Protein AF-A0A524NH65-F1 (afdb_monomer)

pLDDT: mean 84.26, std 14.19, range [34.81, 98.5]

Foldseek 3Di:
DDPPQLDAAPVPCDPVNVVVLLVVLVVLLVVVVVVVVDDDDPVVVVVVVVVVVVVVVVCVVVPDRDNDHQADPDQDQAQNLRGGQQDLDRHSNHSNHDPWDWHDDPPDIDTDD

Sequence (113 aa):
MPISDFGSHDPEFSADQVAQCARIVNALREIGTKVVRLSGSVEELAAAADRVEALSASLDAVTQSRAMETFRFQFDLNDPNTIMPFNPATGAFNPVAPNLDMKVEGERLVTEL

Solvent-accessible surface area (backbone atoms only — not comparable to full-atom values): 6780 Å² total; per-residue (Å²): 130,83,95,75,75,70,79,28,73,45,90,79,68,44,73,68,56,52,52,51,51,40,51,52,25,52,53,47,36,54,49,56,63,49,59,82,66,71,80,77,55,72,68,56,51,49,60,50,48,56,50,54,53,52,51,56,62,63,44,55,86,75,64,66,81,63,51,64,48,60,58,44,93,68,78,41,74,92,48,60,45,57,32,36,28,56,35,61,76,49,2,68,62,18,52,77,14,56,91,58,54,51,46,64,58,90,96,39,83,46,68,61,131

Secondary structure (DSSP, 8-state):
-----S----TT--HHHHHHHHHHHHHHHHHHHHHTT--S-HHHHHHHHHHHHHHHHHHGGG--S-SS-S--SS--TT-GGGSSTT-TTT-TT-TTS---EEEEETTEEEEE-

Mean predicted aligned error: 7.03 Å

Structure (mmCIF, N/CA/C/O backbone):
data_AF-A0A524NH65-F1
#
_entry.id   AF-A0A524NH65-F1
#
loop_
_atom_site.group_PDB
_atom_site.id
_atom_site.type_symbol
_atom_site.label_atom_id
_atom_site.label_alt_id
_atom_site.label_comp_id
_atom_site.label_asym_id
_atom_site.label_entity_id
_atom_site.label_seq_id
_atom_site.pdbx_PDB_ins_code
_atom_site.Cartn_x
_atom_site.Cartn_y
_atom_site.Cartn_z
_atom_site.occupancy
_atom_site.B_iso_or_equiv
_atom_site.auth_seq_id
_atom_site.auth_comp_id
_atom_site.auth_asym_id
_atom_site.auth_atom_id
_atom_site.pdbx_PDB_model_num
ATOM 1 N N . MET A 1 1 ? -4.267 24.152 -12.429 1.00 40.72 1 MET A N 1
ATOM 2 C CA . MET A 1 1 ? -3.237 23.403 -11.679 1.00 40.72 1 MET A CA 1
ATOM 3 C C . MET A 1 1 ? -1.979 23.408 -12.520 1.00 40.72 1 MET A C 1
ATOM 5 O O . MET A 1 1 ? -2.089 23.012 -13.676 1.00 40.72 1 MET A O 1
ATOM 9 N N . PRO A 1 2 ? -0.839 23.919 -12.033 1.00 34.81 2 PRO A N 1
ATOM 10 C CA . PRO A 1 2 ? 0.396 23.774 -12.780 1.00 34.81 2 PRO A CA 1
ATOM 11 C C . PRO A 1 2 ? 0.803 22.296 -12.770 1.00 34.81 2 PRO A C 1
ATOM 13 O O . PRO A 1 2 ? 0.666 21.601 -11.766 1.00 34.81 2 PRO A O 1
ATOM 16 N N . ILE A 1 3 ? 1.237 21.824 -13.933 1.00 42.81 3 ILE A N 1
ATOM 17 C CA . ILE A 1 3 ? 1.834 20.510 -14.165 1.00 42.81 3 ILE A CA 1
ATOM 18 C C . ILE A 1 3 ? 3.264 20.605 -13.618 1.00 42.81 3 ILE A C 1
ATOM 20 O O . ILE A 1 3 ? 4.191 20.909 -14.361 1.00 42.81 3 ILE A O 1
ATOM 24 N N . SER A 1 4 ? 3.447 20.464 -12.310 1.00 42.50 4 SER A N 1
ATOM 25 C CA . SER A 1 4 ? 4.774 20.420 -11.685 1.00 42.50 4 SER A CA 1
ATOM 26 C C . SER A 1 4 ? 4.864 19.181 -10.800 1.00 42.50 4 SER A C 1
ATOM 28 O O . SER A 1 4 ? 3.925 18.903 -10.062 1.00 42.50 4 SER A O 1
ATOM 30 N N . ASP A 1 5 ? 5.984 18.466 -10.905 1.00 42.97 5 ASP A N 1
ATOM 31 C CA . ASP A 1 5 ? 6.386 17.269 -10.138 1.00 42.97 5 ASP A CA 1
ATOM 32 C C . ASP A 1 5 ? 6.049 15.886 -10.720 1.00 42.97 5 ASP A C 1
ATOM 34 O O . ASP A 1 5 ? 5.893 14.910 -9.990 1.00 42.97 5 ASP A O 1
ATOM 38 N N . PHE A 1 6 ? 6.035 15.740 -12.050 1.00 45.75 6 PHE A N 1
ATOM 39 C CA . PHE A 1 6 ? 6.163 14.403 -12.663 1.00 45.75 6 PHE A CA 1
ATOM 40 C C . PHE A 1 6 ? 7.599 13.857 -12.637 1.00 45.75 6 PHE A C 1
ATOM 42 O O . PHE A 1 6 ? 7.791 12.651 -12.775 1.00 45.75 6 PHE A O 1
ATOM 49 N N . GLY A 1 7 ? 8.594 14.728 -12.453 1.00 54.09 7 GLY A N 1
ATOM 50 C CA . GLY A 1 7 ? 9.987 14.340 -12.282 1.00 54.09 7 GLY A CA 1
ATOM 51 C C . GLY A 1 7 ? 10.329 14.311 -10.806 1.00 54.09 7 GLY A C 1
ATOM 52 O O . GLY A 1 7 ? 10.601 15.354 -10.221 1.00 54.09 7 GLY A O 1
ATOM 53 N N . SER A 1 8 ? 10.320 13.129 -10.207 1.00 51.75 8 SER A N 1
ATOM 54 C CA . SER A 1 8 ? 11.008 12.931 -8.945 1.00 51.75 8 SER A CA 1
ATOM 55 C C . SER A 1 8 ? 11.908 11.710 -9.084 1.00 51.75 8 SER A C 1
ATOM 57 O O . SER A 1 8 ? 11.474 10.586 -9.326 1.00 51.75 8 SER A O 1
ATOM 59 N N . HIS A 1 9 ? 13.198 12.002 -9.051 1.00 58.06 9 HIS A N 1
ATOM 60 C CA . HIS A 1 9 ? 14.283 11.045 -9.020 1.00 58.06 9 HIS A CA 1
ATOM 61 C C . HIS A 1 9 ? 15.103 11.524 -7.834 1.00 58.06 9 HIS A C 1
ATOM 63 O O . HIS A 1 9 ? 15.864 12.480 -7.968 1.00 58.06 9 HIS A O 1
ATOM 69 N N . ASP A 1 10 ? 14.863 10.961 -6.654 1.00 64.12 10 ASP A N 1
ATOM 70 C CA . ASP A 1 10 ? 15.911 10.991 -5.645 1.00 64.12 10 ASP A CA 1
ATOM 71 C C . ASP A 1 10 ? 16.959 9.972 -6.123 1.00 64.12 10 ASP A C 1
ATOM 73 O O . ASP A 1 10 ? 16.687 8.768 -6.085 1.00 64.12 10 ASP A O 1
ATOM 77 N N . PRO A 1 11 ? 18.112 10.415 -6.663 1.00 61.59 11 PRO A N 1
ATOM 78 C CA . PRO A 1 11 ? 19.121 9.503 -7.193 1.00 61.59 11 PRO A CA 1
ATOM 79 C C . PRO A 1 11 ? 19.737 8.622 -6.094 1.00 61.59 11 PRO A C 1
ATOM 81 O O . PRO A 1 11 ? 20.419 7.650 -6.416 1.00 61.59 11 PRO A O 1
ATOM 84 N N . GLU A 1 12 ? 19.501 8.944 -4.817 1.00 69.06 12 GLU A N 1
ATOM 85 C CA . GLU A 1 12 ? 19.960 8.176 -3.661 1.00 69.06 12 GLU A CA 1
ATOM 86 C C . GLU A 1 12 ? 18.916 7.159 -3.165 1.00 69.06 12 GLU A C 1
ATOM 88 O O . GLU A 1 12 ? 19.205 6.395 -2.241 1.00 69.06 12 GLU A O 1
ATOM 93 N N . PHE A 1 13 ? 17.727 7.082 -3.784 1.00 81.31 13 PHE A N 1
ATOM 94 C CA . PHE A 1 13 ? 16.705 6.109 -3.395 1.00 81.31 13 PHE A CA 1
ATOM 95 C C . PHE A 1 13 ? 17.117 4.683 -3.786 1.00 81.31 13 PHE A C 1
ATOM 97 O O . PHE A 1 13 ? 17.026 4.249 -4.936 1.00 81.31 13 PHE A O 1
ATOM 104 N N . SER A 1 14 ? 17.598 3.945 -2.793 1.00 85.62 14 SER A N 1
ATOM 105 C CA . SER A 1 14 ? 18.185 2.618 -2.944 1.00 85.62 14 SER A CA 1
ATOM 106 C C . SER A 1 14 ? 17.156 1.525 -3.250 1.00 85.62 14 SER A C 1
ATOM 108 O O . SER A 1 14 ? 15.971 1.623 -2.921 1.00 85.62 14 SER A O 1
ATOM 110 N N . ALA A 1 15 ? 17.641 0.410 -3.804 1.00 83.88 15 ALA A N 1
ATOM 111 C CA . ALA A 1 15 ? 16.837 -0.796 -4.005 1.00 83.88 15 ALA A CA 1
ATOM 112 C C . ALA A 1 15 ? 16.218 -1.320 -2.692 1.00 83.88 15 ALA A C 1
ATOM 114 O O . ALA A 1 15 ? 15.079 -1.788 -2.692 1.00 83.88 15 ALA A O 1
ATOM 115 N N . ASP A 1 16 ? 16.922 -1.181 -1.565 1.00 89.06 16 ASP A N 1
ATOM 116 C CA . ASP A 1 16 ? 16.420 -1.585 -0.248 1.00 89.06 16 ASP A CA 1
ATOM 117 C C . ASP A 1 16 ? 15.238 -0.717 0.206 1.00 89.06 16 ASP A C 1
ATOM 119 O O . ASP A 1 16 ? 14.257 -1.237 0.746 1.00 89.06 16 ASP A O 1
ATOM 123 N N . GLN A 1 17 ? 15.282 0.595 -0.052 1.00 89.38 17 GLN A N 1
ATOM 124 C CA . GLN A 1 17 ? 14.158 1.495 0.225 1.00 89.38 17 GLN A CA 1
ATOM 125 C C . GLN A 1 17 ? 12.950 1.168 -0.662 1.00 89.38 17 GLN A C 1
ATOM 127 O O . GLN A 1 17 ? 11.830 1.076 -0.154 1.00 89.38 17 GLN A O 1
ATOM 132 N N . VAL A 1 18 ? 13.170 0.890 -1.954 1.00 87.75 18 VAL A N 1
ATOM 133 C CA . VAL A 1 18 ? 12.119 0.414 -2.873 1.00 87.75 18 VAL A CA 1
ATOM 134 C C . VAL A 1 18 ? 11.476 -0.874 -2.346 1.00 87.75 18 VAL A C 1
ATOM 136 O O . VAL A 1 18 ? 10.248 -0.988 -2.326 1.00 87.75 18 VAL A O 1
ATOM 139 N N . ALA A 1 19 ? 12.275 -1.823 -1.851 1.00 89.69 19 ALA A N 1
ATOM 140 C CA . ALA A 1 19 ? 11.769 -3.063 -1.267 1.00 89.69 19 ALA A CA 1
ATOM 141 C C . ALA A 1 19 ? 10.908 -2.817 -0.011 1.00 89.69 19 ALA A C 1
ATOM 143 O O . ALA A 1 19 ? 9.872 -3.466 0.157 1.00 89.69 19 ALA A O 1
ATOM 144 N N . GLN A 1 20 ? 11.271 -1.854 0.849 1.00 92.50 20 GLN A N 1
ATOM 145 C CA . GLN A 1 20 ? 10.427 -1.485 1.995 1.00 92.50 20 GLN A CA 1
ATOM 146 C C . GLN A 1 20 ? 9.115 -0.816 1.564 1.00 92.50 20 GLN A C 1
ATOM 148 O O . GLN A 1 20 ? 8.064 -1.137 2.123 1.00 92.50 20 GLN A O 1
ATOM 153 N N . CYS A 1 21 ? 9.131 0.044 0.539 1.0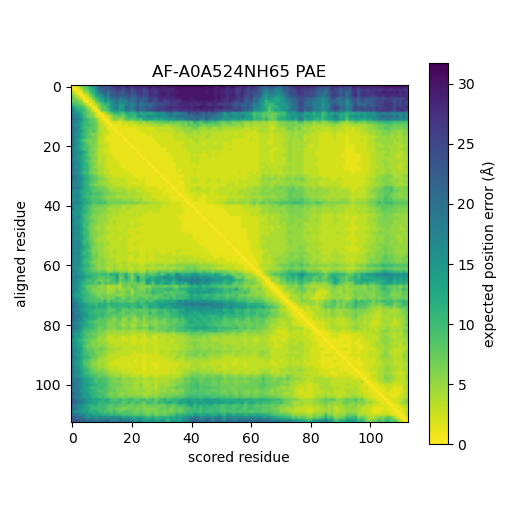0 91.31 21 CYS A N 1
ATOM 154 C CA . CYS A 1 21 ? 7.904 0.602 -0.036 1.00 91.31 21 CYS A CA 1
ATOM 155 C C . CYS A 1 21 ? 6.984 -0.502 -0.572 1.00 91.31 21 CYS A C 1
ATOM 157 O O . CYS A 1 21 ? 5.795 -0.516 -0.253 1.00 91.31 21 CYS A O 1
ATOM 159 N N . ALA A 1 22 ? 7.530 -1.466 -1.320 1.00 90.25 22 ALA A N 1
ATOM 160 C CA . ALA A 1 22 ? 6.766 -2.607 -1.823 1.00 90.25 22 ALA A CA 1
ATOM 161 C C . ALA A 1 22 ? 6.160 -3.436 -0.677 1.00 90.25 22 ALA A C 1
ATOM 163 O O . ALA A 1 22 ? 4.990 -3.818 -0.728 1.00 90.25 22 ALA A O 1
ATOM 164 N N . ARG A 1 23 ? 6.922 -3.656 0.403 1.00 93.75 23 ARG A N 1
ATOM 165 C CA . ARG A 1 23 ? 6.447 -4.360 1.602 1.00 93.75 23 ARG A CA 1
ATOM 166 C C . ARG A 1 23 ? 5.284 -3.633 2.285 1.00 93.75 23 ARG A C 1
ATOM 168 O O . ARG A 1 23 ? 4.310 -4.288 2.651 1.00 93.75 23 ARG A O 1
ATOM 175 N N . ILE A 1 24 ? 5.361 -2.308 2.434 1.00 93.81 24 ILE A N 1
ATOM 176 C CA . ILE A 1 24 ? 4.264 -1.494 2.988 1.00 93.81 24 ILE A CA 1
ATOM 177 C C . ILE A 1 24 ? 3.016 -1.615 2.107 1.00 93.81 24 ILE A C 1
ATOM 179 O O . ILE A 1 24 ? 1.929 -1.886 2.613 1.00 93.81 24 ILE A O 1
ATOM 183 N N . VAL A 1 25 ? 3.166 -1.473 0.788 1.00 93.38 25 VAL A N 1
ATOM 184 C CA . VAL A 1 25 ? 2.040 -1.549 -0.154 1.00 93.38 25 VAL A CA 1
ATOM 185 C C . VAL A 1 25 ? 1.378 -2.932 -0.127 1.00 93.38 25 VAL A C 1
ATOM 187 O O . VAL A 1 25 ? 0.151 -3.018 -0.102 1.00 93.38 25 VAL A O 1
ATOM 190 N N . ASN A 1 26 ? 2.159 -4.011 -0.049 1.00 93.75 26 ASN A N 1
ATOM 191 C CA . ASN A 1 26 ? 1.623 -5.367 0.091 1.00 93.75 26 ASN A CA 1
ATOM 192 C C . ASN A 1 26 ? 0.838 -5.554 1.398 1.00 93.75 26 ASN A C 1
ATOM 194 O O . ASN A 1 26 ? -0.266 -6.094 1.368 1.00 93.75 26 ASN A O 1
ATOM 198 N N . ALA A 1 27 ? 1.338 -5.037 2.524 1.00 94.44 27 ALA A N 1
ATOM 199 C CA . ALA A 1 27 ? 0.603 -5.075 3.789 1.00 94.44 27 ALA A CA 1
ATOM 200 C C . ALA A 1 27 ? -0.726 -4.296 3.715 1.00 94.44 27 ALA A C 1
ATOM 202 O O . ALA A 1 27 ? -1.744 -4.745 4.242 1.00 94.44 27 ALA A O 1
ATOM 203 N N . LEU A 1 28 ? -0.757 -3.158 3.012 1.00 94.75 28 LEU A N 1
ATOM 204 C CA . LEU A 1 28 ? -1.989 -2.392 2.790 1.00 94.75 28 LEU A CA 1
ATOM 205 C C . LEU A 1 28 ? -3.009 -3.158 1.930 1.00 94.75 28 LEU A C 1
ATOM 207 O O . LEU A 1 28 ? -4.203 -3.112 2.230 1.00 94.75 28 LEU A O 1
ATOM 211 N N . ARG A 1 29 ? -2.566 -3.917 0.917 1.00 94.25 29 ARG A N 1
ATOM 212 C CA . ARG A 1 29 ? -3.445 -4.813 0.135 1.00 94.25 29 ARG A CA 1
ATOM 213 C C . ARG A 1 29 ? -4.066 -5.908 1.008 1.00 94.25 29 ARG A C 1
ATOM 215 O O . ARG A 1 29 ? -5.264 -6.189 0.901 1.00 94.25 29 ARG A O 1
ATOM 222 N N . GLU A 1 30 ? -3.277 -6.507 1.900 1.00 94.19 30 GLU A N 1
ATOM 223 C CA . GLU A 1 30 ? -3.773 -7.507 2.854 1.00 94.19 30 GLU A CA 1
ATOM 224 C C . GLU A 1 30 ? -4.803 -6.912 3.822 1.00 94.19 30 GLU A C 1
ATOM 226 O O . GLU A 1 30 ? -5.835 -7.536 4.087 1.00 94.19 30 GLU A O 1
ATOM 231 N N . ILE A 1 31 ? -4.565 -5.689 4.311 1.00 94.38 31 ILE A N 1
ATOM 232 C CA . ILE A 1 31 ? -5.540 -4.942 5.117 1.00 94.38 31 ILE A CA 1
ATOM 233 C C . ILE A 1 31 ? -6.825 -4.726 4.312 1.00 94.38 31 ILE A C 1
ATOM 235 O O . ILE A 1 31 ? -7.898 -5.080 4.797 1.00 94.38 31 ILE A O 1
ATOM 239 N N . GLY A 1 32 ? -6.735 -4.240 3.069 1.00 93.06 32 GLY A N 1
ATOM 240 C CA . GLY A 1 32 ? -7.897 -4.052 2.191 1.00 93.06 32 GLY A CA 1
ATOM 241 C C . GLY A 1 32 ? -8.715 -5.336 2.001 1.00 93.06 32 GLY A C 1
ATOM 242 O O . GLY A 1 32 ? -9.942 -5.318 2.102 1.00 93.06 32 GLY A O 1
ATOM 243 N N . THR A 1 33 ? -8.039 -6.477 1.843 1.00 92.69 33 THR A N 1
ATOM 244 C CA . THR A 1 33 ? -8.682 -7.800 1.734 1.00 92.69 33 THR A CA 1
ATOM 245 C C . THR A 1 33 ? -9.409 -8.211 3.019 1.00 92.69 33 THR A C 1
ATOM 247 O O . THR A 1 33 ? -10.447 -8.872 2.966 1.00 92.69 33 THR A O 1
ATOM 250 N N . LYS A 1 34 ? -8.897 -7.828 4.193 1.00 94.25 34 LYS A N 1
ATOM 251 C CA . LYS A 1 34 ? -9.561 -8.087 5.482 1.00 94.25 34 LYS A CA 1
ATOM 252 C C . LYS A 1 34 ? -10.748 -7.149 5.709 1.00 94.25 34 LYS A C 1
ATOM 254 O O . LYS A 1 34 ? -11.766 -7.595 6.234 1.00 94.25 34 LYS A O 1
ATOM 259 N N . VAL A 1 35 ? -10.643 -5.886 5.285 1.00 94.12 35 VAL A N 1
ATOM 260 C CA . VAL A 1 35 ? -11.674 -4.851 5.490 1.00 94.12 35 VAL A CA 1
ATOM 261 C C . VAL A 1 35 ? -13.020 -5.247 4.876 1.00 94.12 35 VAL A C 1
ATOM 263 O O . VAL A 1 35 ? -14.065 -5.026 5.483 1.00 94.12 35 VAL A 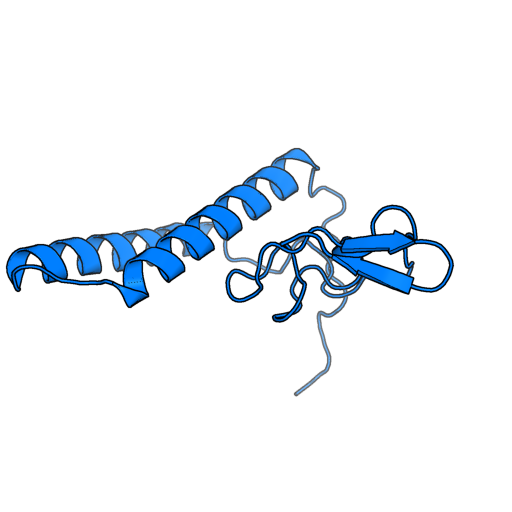O 1
ATOM 266 N N . VAL A 1 36 ? -13.022 -5.922 3.722 1.00 94.19 36 VAL A N 1
ATOM 267 C CA . VAL A 1 36 ? -14.271 -6.374 3.075 1.00 94.19 36 VAL A CA 1
ATOM 268 C C . VAL A 1 36 ? -14.976 -7.525 3.810 1.00 94.19 36 VAL A C 1
ATOM 270 O O . VAL A 1 36 ? -16.054 -7.946 3.396 1.00 94.19 36 VAL A O 1
ATOM 273 N N . ARG A 1 37 ? -14.381 -8.055 4.887 1.00 95.88 37 ARG A N 1
ATOM 274 C CA . ARG A 1 37 ? -14.923 -9.149 5.712 1.00 95.88 37 ARG A CA 1
ATOM 275 C C . ARG A 1 37 ? -15.023 -8.785 7.196 1.00 95.88 37 ARG A C 1
ATOM 277 O O . ARG A 1 37 ? -15.059 -9.687 8.029 1.00 95.88 37 ARG A O 1
ATOM 284 N N . LEU A 1 38 ? -15.014 -7.495 7.543 1.00 96.56 38 LEU A N 1
ATOM 285 C CA . LEU A 1 38 ? -15.084 -7.071 8.942 1.00 96.56 38 LEU A CA 1
ATOM 286 C C . LEU A 1 38 ? -16.380 -7.538 9.607 1.00 96.56 38 LEU A C 1
ATOM 288 O O . LEU A 1 38 ? -17.476 -7.425 9.064 1.00 96.56 38 LEU A O 1
ATOM 292 N N . SER A 1 39 ? -16.216 -8.042 10.820 1.00 96.19 39 SER A N 1
ATOM 293 C CA . SER A 1 39 ? -17.268 -8.499 11.718 1.00 96.19 39 SER A CA 1
ATOM 294 C C . SER A 1 39 ? -16.700 -8.500 13.134 1.00 96.19 39 SER A C 1
ATOM 296 O O . SER A 1 39 ? -15.486 -8.624 13.288 1.00 96.19 39 SER A O 1
ATOM 298 N N . GLY A 1 40 ? -17.548 -8.415 14.152 1.00 96.12 40 GLY A N 1
ATOM 299 C CA . GLY A 1 40 ? -17.119 -8.421 15.551 1.00 96.12 40 GLY A CA 1
ATOM 300 C C . GLY A 1 40 ? -18.026 -7.553 16.412 1.00 96.12 40 GLY A C 1
ATOM 301 O O . GLY A 1 40 ? -19.026 -7.016 15.922 1.00 96.12 40 GLY A O 1
ATOM 302 N N . SER A 1 41 ? -17.684 -7.425 17.690 1.00 98.50 41 SER A N 1
ATOM 303 C CA . SER A 1 41 ? -18.345 -6.483 18.593 1.00 98.50 41 SER A CA 1
ATOM 304 C C . SER A 1 41 ? -17.946 -5.034 18.283 1.00 98.50 41 SER A C 1
ATOM 306 O O . SER A 1 41 ? -16.967 -4.768 17.582 1.00 98.50 41 SER A O 1
ATOM 308 N N . VAL A 1 42 ? -18.705 -4.075 18.817 1.00 98.25 42 VAL A N 1
ATOM 309 C CA . VAL A 1 42 ? -18.393 -2.643 18.672 1.00 98.25 42 VAL A CA 1
ATOM 310 C C . VAL A 1 42 ? -17.019 -2.326 19.263 1.00 98.25 42 VAL A C 1
ATOM 312 O O . VAL A 1 42 ? -16.248 -1.587 18.662 1.00 98.25 42 VAL A O 1
ATOM 315 N N . GLU A 1 43 ? -16.692 -2.921 20.408 1.00 98.50 43 GLU A N 1
ATOM 316 C CA . GLU A 1 43 ? -15.418 -2.740 21.102 1.00 98.50 43 GLU A CA 1
ATOM 317 C C . GLU A 1 43 ? -14.243 -3.288 20.279 1.00 98.50 43 GLU A C 1
ATOM 319 O O . GLU A 1 43 ? -13.203 -2.638 20.183 1.00 98.50 43 GLU A O 1
ATOM 324 N N . GLU A 1 44 ? -14.411 -4.454 19.645 1.00 98.31 44 GLU A N 1
ATOM 325 C CA . GLU A 1 44 ? -13.392 -5.047 18.770 1.00 98.31 44 GLU A CA 1
ATOM 326 C C . GLU A 1 44 ? -13.148 -4.188 17.524 1.00 98.31 44 GLU A C 1
ATOM 328 O O . GLU A 1 44 ? -11.998 -3.945 17.148 1.00 98.31 44 GLU A O 1
ATOM 333 N N . LEU A 1 45 ? -14.224 -3.701 16.897 1.00 98.38 45 LEU A N 1
ATOM 334 C CA . LEU A 1 45 ? -14.143 -2.840 15.719 1.00 98.38 45 LEU A CA 1
ATOM 335 C C . LEU A 1 45 ? -13.537 -1.471 16.054 1.00 98.38 45 LEU A C 1
ATOM 337 O O . LEU A 1 45 ? -12.712 -0.982 15.285 1.00 98.38 45 LEU A O 1
ATOM 341 N N . ALA A 1 46 ? -13.884 -0.886 17.203 1.00 98.50 46 ALA A N 1
ATOM 342 C CA . ALA A 1 46 ? -13.297 0.367 17.676 1.00 98.50 46 ALA A CA 1
ATOM 343 C C . ALA A 1 46 ? -11.787 0.219 17.915 1.00 98.50 46 ALA A C 1
ATOM 345 O O . ALA A 1 46 ? -10.997 0.986 17.373 1.00 98.50 46 ALA A O 1
ATOM 346 N N . ALA A 1 47 ? -11.365 -0.839 18.614 1.00 98.00 47 ALA A N 1
ATOM 347 C CA . ALA A 1 47 ? -9.946 -1.097 18.847 1.00 98.00 47 ALA A CA 1
ATOM 348 C C . ALA A 1 47 ? -9.164 -1.359 17.543 1.00 98.00 47 ALA A C 1
ATOM 350 O O . ALA A 1 47 ? -7.975 -1.043 17.450 1.00 98.00 47 ALA A O 1
ATOM 351 N N . ALA A 1 48 ? -9.800 -1.963 16.534 1.00 96.88 48 ALA A N 1
ATOM 352 C CA . ALA A 1 48 ? -9.202 -2.131 15.214 1.00 96.88 48 ALA A CA 1
ATOM 353 C C . ALA A 1 48 ? -9.076 -0.793 14.465 1.00 96.88 48 ALA A C 1
ATOM 355 O O . ALA A 1 48 ? -8.034 -0.551 13.854 1.00 96.88 48 ALA A O 1
ATOM 356 N N . ALA A 1 49 ? -10.092 0.072 14.542 1.00 97.69 49 ALA A N 1
ATOM 357 C CA . ALA A 1 49 ? -10.070 1.408 13.950 1.00 97.69 49 ALA A CA 1
ATOM 358 C C . ALA A 1 49 ? -8.931 2.259 14.531 1.00 97.69 49 ALA A C 1
ATOM 360 O O . ALA A 1 49 ? -8.097 2.737 13.762 1.00 97.69 49 ALA A O 1
ATOM 361 N N . ASP A 1 50 ? -8.798 2.311 15.861 1.00 98.44 50 ASP A N 1
ATOM 362 C CA . ASP A 1 50 ? -7.727 3.052 16.547 1.00 98.44 50 ASP A CA 1
ATOM 363 C C . ASP A 1 50 ? -6.328 2.644 16.046 1.00 98.44 50 ASP A C 1
ATOM 365 O O . ASP A 1 50 ? -5.431 3.471 15.871 1.00 98.44 50 ASP A O 1
ATOM 369 N N . ARG A 1 51 ? -6.121 1.348 15.768 1.00 96.62 51 ARG A N 1
ATOM 370 C CA . ARG A 1 51 ? -4.845 0.833 15.243 1.00 96.62 51 ARG A CA 1
ATOM 371 C C . ARG A 1 51 ? -4.589 1.250 13.800 1.00 96.62 51 ARG A C 1
ATOM 373 O O . ARG A 1 51 ? -3.441 1.517 13.453 1.00 96.62 51 ARG A O 1
ATOM 380 N N . VAL A 1 52 ? -5.621 1.271 12.957 1.00 96.31 52 VAL A N 1
ATOM 381 C CA . VAL A 1 52 ? -5.501 1.718 11.561 1.00 96.31 52 VAL A CA 1
ATOM 382 C C . VAL A 1 52 ? -5.220 3.220 11.510 1.00 96.31 52 VAL A C 1
ATOM 384 O O . VAL A 1 52 ? -4.359 3.649 10.744 1.00 96.31 52 VAL A O 1
ATOM 387 N N . GLU A 1 53 ? -5.868 4.008 12.365 1.00 97.56 53 GLU A N 1
ATOM 388 C CA . GLU A 1 53 ? -5.615 5.446 12.493 1.00 97.56 53 GLU A CA 1
ATOM 389 C C . GLU A 1 53 ? -4.193 5.727 12.994 1.00 97.56 53 GLU A C 1
ATOM 391 O O . GLU A 1 53 ? -3.472 6.529 12.395 1.00 97.56 53 GLU A O 1
ATOM 396 N N . ALA A 1 54 ? -3.735 5.005 14.022 1.00 96.38 54 ALA A N 1
ATOM 397 C CA . ALA A 1 54 ? -2.363 5.111 14.515 1.00 96.38 54 ALA A CA 1
ATOM 398 C C . ALA A 1 54 ? -1.323 4.707 13.454 1.00 96.38 54 ALA A C 1
ATOM 400 O O . ALA A 1 54 ? -0.284 5.358 13.327 1.00 96.38 54 ALA A O 1
ATOM 401 N N . LEU A 1 55 ? -1.604 3.662 12.663 1.00 93.75 55 LEU A N 1
ATOM 402 C CA . LEU A 1 55 ? -0.764 3.283 11.527 1.00 93.75 55 LEU A CA 1
ATOM 403 C C . LEU A 1 55 ? -0.700 4.417 10.500 1.00 93.75 55 LEU A C 1
ATOM 405 O O . LEU A 1 55 ? 0.398 4.778 10.085 1.00 93.75 55 LEU A O 1
ATOM 409 N N . SER A 1 56 ? -1.843 5.000 10.127 1.00 93.44 56 SER A N 1
ATOM 410 C CA . SER A 1 56 ? -1.894 6.121 9.183 1.00 93.44 56 SER A CA 1
ATOM 411 C C . SER A 1 56 ? -1.038 7.292 9.663 1.00 93.44 56 SER A C 1
ATOM 413 O O . SER A 1 56 ? -0.197 7.768 8.908 1.00 93.44 56 SER A O 1
ATOM 415 N N . ALA A 1 57 ? -1.182 7.697 10.928 1.00 95.00 57 ALA A N 1
ATOM 416 C CA . ALA A 1 57 ? -0.384 8.777 11.510 1.00 95.00 57 ALA A CA 1
ATOM 417 C C . ALA A 1 57 ? 1.123 8.458 11.520 1.00 95.00 57 ALA A C 1
ATOM 419 O O . ALA A 1 57 ? 1.956 9.338 11.321 1.00 95.00 57 ALA A O 1
ATOM 420 N N . SER A 1 58 ? 1.504 7.189 11.709 1.00 93.00 58 SER A N 1
ATOM 421 C CA . SER A 1 58 ? 2.918 6.789 11.678 1.00 93.00 58 SER A CA 1
ATOM 422 C C . SER A 1 58 ? 3.571 6.934 10.295 1.00 93.00 58 SER A C 1
ATOM 424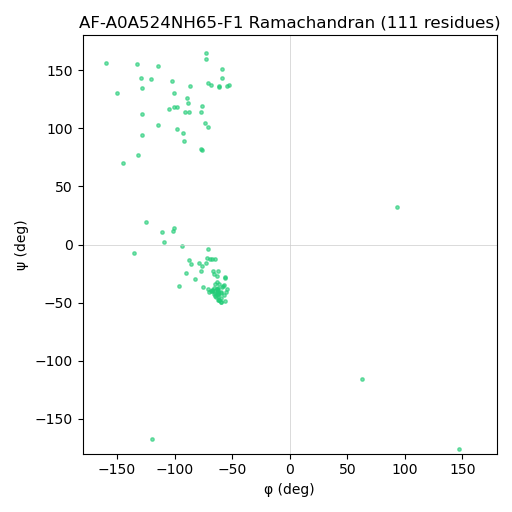 O O . SER A 1 58 ? 4.792 7.077 10.211 1.00 93.00 58 SER A O 1
ATOM 426 N N . LEU A 1 59 ? 2.778 6.928 9.215 1.00 91.62 59 LEU A N 1
ATOM 427 C CA . LEU A 1 59 ? 3.280 7.080 7.848 1.00 91.62 59 LEU A CA 1
ATOM 428 C C . LEU A 1 59 ? 3.602 8.538 7.489 1.00 91.62 59 LEU A C 1
ATOM 430 O O . LEU A 1 59 ? 4.347 8.764 6.534 1.00 91.62 59 LEU A O 1
ATOM 434 N N . ASP A 1 60 ? 3.124 9.524 8.253 1.00 89.56 60 ASP A N 1
ATOM 435 C CA . ASP A 1 60 ? 3.373 10.946 7.979 1.00 89.56 60 ASP A CA 1
ATOM 436 C C . ASP A 1 60 ? 4.876 11.272 7.954 1.00 89.56 60 ASP A C 1
ATOM 438 O O . ASP A 1 60 ? 5.337 12.036 7.109 1.00 89.56 60 ASP A O 1
ATOM 442 N N . ALA A 1 61 ? 5.676 10.623 8.811 1.00 86.31 61 ALA A N 1
ATOM 443 C CA . ALA A 1 61 ? 7.126 10.832 8.885 1.00 86.31 61 ALA A CA 1
ATOM 444 C C . ALA A 1 61 ? 7.877 10.445 7.594 1.00 86.31 61 ALA A C 1
ATOM 446 O O . ALA A 1 61 ? 8.949 10.984 7.307 1.00 86.31 61 ALA A O 1
ATOM 447 N N . VAL A 1 62 ? 7.318 9.512 6.820 1.00 85.88 62 VAL A N 1
ATOM 448 C CA . VAL A 1 62 ? 7.887 9.015 5.556 1.00 85.88 62 VAL A CA 1
ATOM 449 C C . VAL A 1 62 ? 7.097 9.488 4.332 1.00 85.88 62 VAL A C 1
ATOM 451 O O . VAL A 1 62 ? 7.439 9.143 3.203 1.00 85.88 62 VAL A O 1
ATOM 454 N N . THR A 1 63 ? 6.058 10.301 4.537 1.00 82.81 63 THR A N 1
ATOM 455 C CA . THR A 1 63 ? 5.245 10.883 3.467 1.00 82.81 63 THR A CA 1
ATOM 456 C C . THR A 1 63 ? 5.823 12.241 3.082 1.00 82.81 63 THR A C 1
ATOM 458 O O . THR A 1 63 ? 5.475 13.277 3.641 1.00 82.81 63 THR A O 1
ATOM 461 N N . GLN A 1 64 ? 6.753 12.228 2.129 1.00 74.38 64 GLN A N 1
ATOM 462 C CA . GLN A 1 64 ? 7.427 13.422 1.603 1.00 74.38 64 GLN A CA 1
ATOM 463 C C . GLN A 1 64 ? 7.162 13.580 0.095 1.00 74.38 64 GLN A C 1
ATOM 465 O O . GLN A 1 64 ? 6.285 12.914 -0.467 1.00 74.38 64 GLN A O 1
ATOM 470 N N . SER A 1 65 ? 7.912 14.456 -0.588 1.00 68.00 65 SER A N 1
ATOM 471 C CA . SER A 1 65 ? 7.975 14.442 -2.055 1.00 68.00 65 SER A CA 1
ATOM 472 C C . SER A 1 65 ? 8.324 13.033 -2.535 1.00 68.00 65 SER A C 1
ATOM 474 O O . SER A 1 65 ? 9.174 12.371 -1.939 1.00 68.00 65 SER A O 1
ATOM 476 N N . ARG A 1 66 ? 7.653 12.555 -3.590 1.00 69.19 66 ARG A N 1
ATOM 477 C CA . ARG A 1 66 ? 7.857 11.191 -4.105 1.00 69.19 66 ARG A CA 1
ATOM 478 C C . ARG A 1 66 ? 9.348 10.985 -4.394 1.00 69.19 66 ARG A C 1
ATOM 480 O O . ARG A 1 66 ? 9.968 11.860 -4.981 1.00 69.19 66 ARG A O 1
ATOM 487 N N . ALA A 1 67 ? 9.920 9.848 -4.020 1.00 73.00 67 ALA A N 1
ATOM 488 C CA . ALA A 1 67 ? 11.300 9.510 -4.389 1.00 73.00 67 ALA A CA 1
ATOM 489 C C . ALA A 1 67 ? 11.375 8.743 -5.722 1.00 73.00 67 ALA A C 1
ATOM 491 O O . ALA A 1 67 ? 12.385 8.788 -6.418 1.00 73.00 67 ALA A O 1
ATOM 492 N N . MET A 1 68 ? 10.281 8.060 -6.078 1.00 76.38 68 MET A N 1
ATOM 493 C CA . MET A 1 68 ? 10.145 7.261 -7.292 1.00 76.38 68 MET A CA 1
ATOM 494 C C . MET A 1 68 ? 9.329 7.986 -8.360 1.00 76.38 68 MET A C 1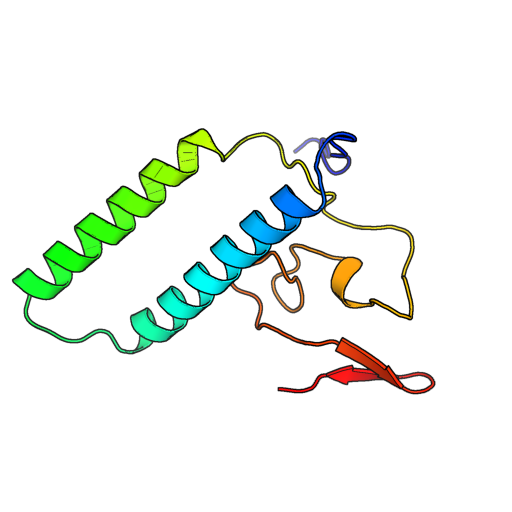
ATOM 496 O O . MET A 1 68 ? 8.265 8.541 -8.066 1.00 76.38 68 MET A O 1
ATOM 500 N N . GLU A 1 69 ? 9.762 7.852 -9.613 1.00 74.88 69 GLU A N 1
ATOM 501 C CA . GLU A 1 69 ? 9.040 8.376 -10.768 1.00 74.88 69 GLU A CA 1
ATOM 502 C C . GLU A 1 69 ? 7.629 7.801 -10.886 1.00 74.88 69 GLU A C 1
ATOM 504 O O . GLU A 1 69 ? 7.369 6.616 -10.660 1.00 74.88 69 GLU A O 1
ATOM 509 N N . THR A 1 70 ? 6.706 8.656 -11.315 1.00 74.81 70 THR A N 1
ATOM 510 C CA . THR A 1 70 ? 5.318 8.258 -11.583 1.00 74.81 70 THR A CA 1
ATOM 511 C C . THR A 1 70 ? 5.159 7.504 -12.901 1.00 74.81 70 THR A C 1
ATOM 513 O O . THR A 1 70 ? 4.206 6.738 -13.059 1.00 74.81 70 THR A O 1
ATOM 516 N N . PHE A 1 71 ? 6.105 7.699 -13.820 1.00 80.25 71 PHE A N 1
ATOM 517 C CA . PHE A 1 71 ? 6.145 7.099 -15.142 1.00 80.25 71 PHE A CA 1
ATOM 518 C C . PHE A 1 71 ? 7.597 6.919 -15.584 1.00 80.25 71 PHE A C 1
ATOM 520 O O . PHE A 1 71 ? 8.366 7.877 -15.538 1.00 80.25 71 PHE A O 1
ATOM 527 N N . ARG A 1 72 ? 7.953 5.719 -16.051 1.00 76.00 72 ARG A N 1
ATOM 528 C CA . ARG A 1 72 ? 9.264 5.442 -16.649 1.00 76.00 72 ARG A CA 1
ATOM 529 C C . ARG A 1 72 ? 9.133 5.448 -18.166 1.00 76.00 72 ARG A C 1
ATOM 531 O O . ARG A 1 72 ? 8.421 4.630 -18.734 1.00 76.00 72 ARG A O 1
ATOM 538 N N . PHE A 1 73 ? 9.832 6.363 -18.834 1.00 71.94 73 PHE A N 1
ATOM 539 C CA . PHE A 1 73 ? 9.743 6.508 -20.295 1.00 71.94 73 PHE A CA 1
ATOM 540 C C . PHE A 1 73 ? 10.284 5.303 -21.073 1.00 71.94 73 PHE A C 1
ATOM 542 O O . PHE A 1 73 ? 9.881 5.080 -22.213 1.00 71.94 73 PHE A O 1
ATOM 549 N N . GLN A 1 74 ? 11.201 4.539 -20.481 1.00 74.38 74 GLN A N 1
ATOM 550 C CA . GLN A 1 74 ? 11.734 3.326 -21.089 1.00 74.38 74 GLN A CA 1
ATOM 551 C C . GLN A 1 74 ? 10.896 2.127 -20.651 1.00 74.38 74 GLN A C 1
ATOM 553 O O . GLN A 1 74 ? 10.875 1.774 -19.474 1.00 74.38 74 GLN A O 1
ATOM 558 N N . PHE A 1 75 ? 10.206 1.513 -21.612 1.00 73.75 75 PHE A N 1
ATOM 559 C CA . PHE A 1 75 ? 9.529 0.242 -21.394 1.00 73.75 75 PHE A CA 1
ATOM 560 C C . PHE A 1 75 ? 10.559 -0.888 -21.419 1.00 73.75 75 PHE A C 1
ATOM 562 O O . PHE A 1 75 ? 11.169 -1.144 -22.459 1.00 73.75 75 PHE A O 1
ATOM 569 N N . ASP A 1 76 ? 10.751 -1.549 -20.280 1.00 81.00 76 ASP A N 1
ATOM 570 C CA . ASP A 1 76 ? 11.548 -2.767 -20.200 1.00 81.00 76 ASP A CA 1
ATOM 571 C C . ASP A 1 76 ? 10.652 -3.974 -20.487 1.00 81.00 76 ASP A C 1
ATOM 573 O O . ASP A 1 76 ? 9.742 -4.287 -19.721 1.00 81.00 76 ASP A O 1
ATOM 577 N N . LEU A 1 77 ? 10.913 -4.663 -21.601 1.00 80.88 77 LEU A N 1
ATOM 578 C CA . LEU A 1 77 ? 10.193 -5.885 -21.970 1.00 80.88 77 LEU A CA 1
ATOM 579 C C . LEU A 1 77 ? 10.394 -7.016 -20.950 1.00 80.88 77 LEU A C 1
ATOM 581 O O . LEU A 1 77 ? 9.556 -7.913 -20.876 1.00 80.88 77 LEU A O 1
ATOM 585 N N . ASN A 1 78 ? 11.481 -6.977 -20.174 1.00 82.06 78 ASN A N 1
ATOM 586 C CA . ASN A 1 78 ? 11.769 -7.962 -19.134 1.00 82.06 78 ASN A CA 1
ATOM 587 C C . ASN A 1 78 ? 11.096 -7.622 -17.798 1.00 82.06 78 ASN A C 1
ATOM 589 O O . ASN A 1 78 ? 10.992 -8.498 -16.944 1.00 82.06 78 ASN A O 1
ATOM 593 N N . ASP A 1 79 ? 10.641 -6.379 -17.618 1.00 80.88 79 ASP A N 1
ATOM 594 C CA . ASP A 1 79 ? 9.953 -5.926 -16.408 1.00 80.88 79 ASP A CA 1
ATOM 595 C C . ASP A 1 79 ? 8.852 -4.895 -16.737 1.00 80.88 79 ASP A C 1
ATOM 597 O O . ASP A 1 79 ? 8.956 -3.697 -16.418 1.00 80.88 79 ASP A O 1
ATOM 601 N N . PRO A 1 80 ? 7.758 -5.346 -17.382 1.00 82.81 80 PRO A N 1
ATOM 602 C CA . PRO A 1 80 ? 6.685 -4.466 -17.839 1.00 82.81 80 PRO A CA 1
ATOM 603 C C . PRO A 1 80 ? 5.898 -3.831 -16.681 1.00 82.81 80 PRO A C 1
ATOM 605 O O . PRO A 1 80 ? 5.141 -2.883 -16.895 1.00 82.81 80 PRO A O 1
ATOM 608 N N . ASN A 1 81 ? 6.078 -4.312 -15.447 1.00 82.12 81 ASN A N 1
ATOM 609 C CA . ASN A 1 81 ? 5.414 -3.794 -14.249 1.00 82.12 81 ASN A CA 1
ATOM 610 C C . ASN A 1 81 ? 5.972 -2.431 -13.806 1.00 82.12 81 ASN A C 1
ATOM 612 O O . ASN A 1 81 ? 5.329 -1.710 -13.039 1.00 82.12 81 ASN A O 1
ATOM 616 N N . THR A 1 82 ? 7.149 -2.039 -14.301 1.00 81.50 82 THR A N 1
ATOM 617 C CA . THR A 1 82 ? 7.844 -0.830 -13.838 1.00 81.50 82 THR A CA 1
ATOM 618 C C . THR A 1 82 ? 7.464 0.457 -14.559 1.00 81.50 82 THR A C 1
ATOM 620 O O . THR A 1 82 ? 7.780 1.536 -14.058 1.00 81.50 82 THR A O 1
ATOM 623 N N . ILE A 1 83 ? 6.773 0.384 -15.702 1.00 85.31 83 ILE A N 1
ATOM 624 C CA . ILE 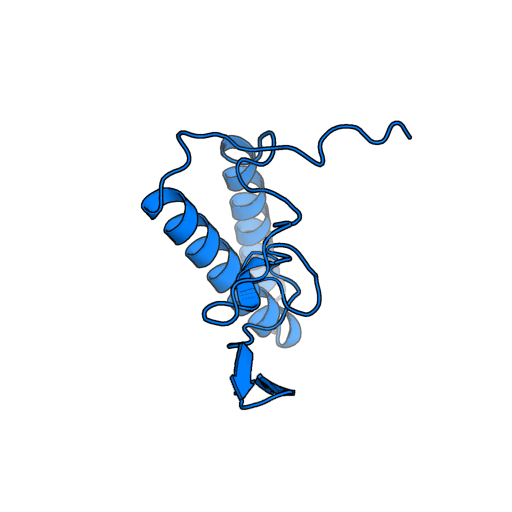A 1 83 ? 6.469 1.568 -16.522 1.00 85.31 83 ILE A CA 1
ATOM 625 C C . ILE A 1 83 ? 5.577 2.582 -15.798 1.00 85.31 83 ILE A C 1
ATOM 627 O O . ILE A 1 83 ? 5.781 3.790 -15.911 1.00 85.31 83 ILE A O 1
ATOM 631 N N . MET A 1 84 ? 4.600 2.099 -15.029 1.00 87.19 84 MET A N 1
ATOM 632 C CA . MET A 1 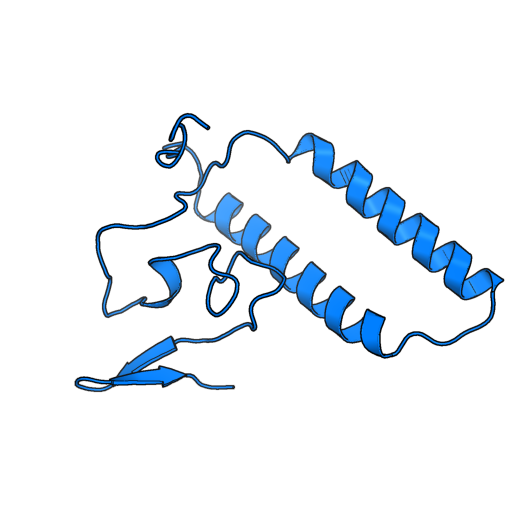84 ? 3.681 2.938 -14.259 1.00 87.19 84 MET A CA 1
ATOM 633 C C . MET A 1 84 ? 3.583 2.433 -12.812 1.00 87.19 84 MET A C 1
ATOM 635 O O . MET A 1 84 ? 2.582 1.810 -12.443 1.00 87.19 84 MET A O 1
ATOM 639 N N . PRO A 1 85 ? 4.591 2.721 -11.966 1.00 86.12 85 PRO A N 1
ATOM 640 C CA . PRO A 1 85 ? 4.719 2.135 -10.628 1.00 86.12 85 PRO A CA 1
ATOM 641 C C . PRO A 1 85 ? 3.502 2.362 -9.717 1.00 86.12 85 PRO A C 1
ATOM 643 O O . PRO A 1 85 ? 3.206 1.529 -8.863 1.00 86.12 85 PRO A O 1
ATOM 646 N N . PHE A 1 86 ? 2.774 3.466 -9.915 1.00 88.62 86 PHE A N 1
ATOM 647 C CA . PHE A 1 86 ? 1.630 3.877 -9.090 1.00 88.62 86 PHE A CA 1
ATOM 648 C C . PHE A 1 86 ? 0.270 3.779 -9.803 1.00 88.62 86 PHE A C 1
ATOM 650 O O . PHE A 1 86 ? -0.725 4.303 -9.296 1.00 88.62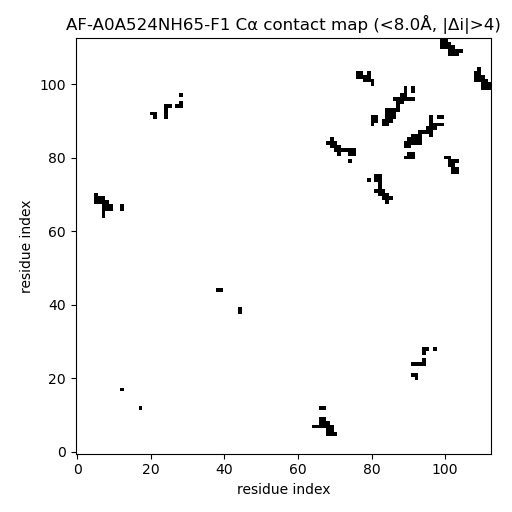 86 PHE A O 1
ATOM 657 N N . ASN A 1 87 ? 0.186 3.142 -10.976 1.00 89.94 87 ASN A N 1
ATOM 658 C CA . ASN A 1 87 ? -1.085 2.978 -11.688 1.00 89.94 87 ASN A CA 1
ATOM 659 C C . ASN A 1 87 ? -2.094 2.161 -10.845 1.00 89.94 87 ASN A C 1
ATOM 661 O O . ASN A 1 87 ? -1.705 1.148 -10.272 1.00 89.94 87 ASN A O 1
ATOM 665 N N . PRO A 1 88 ? -3.379 2.552 -10.755 1.00 90.75 88 PRO A N 1
ATOM 666 C CA . PRO A 1 88 ? -4.365 1.842 -9.932 1.00 90.75 88 PRO A CA 1
ATOM 667 C C . PRO A 1 88 ? -4.806 0.479 -10.487 1.00 90.75 88 PRO A C 1
ATOM 669 O O . PRO A 1 88 ? -5.461 -0.265 -9.770 1.00 90.75 88 PRO A O 1
ATOM 672 N N . ALA A 1 89 ? -4.481 0.145 -11.737 1.00 89.12 89 ALA A N 1
ATOM 673 C CA . ALA A 1 89 ? -4.788 -1.148 -12.343 1.00 89.12 89 ALA A CA 1
ATOM 674 C C . ALA A 1 89 ? -3.613 -2.135 -12.264 1.00 89.12 89 ALA A C 1
ATOM 676 O O . ALA A 1 89 ? -3.843 -3.327 -12.097 1.00 89.12 89 ALA A O 1
ATOM 677 N N . THR A 1 90 ? -2.372 -1.653 -12.386 1.00 87.19 90 THR A N 1
ATOM 678 C CA . THR A 1 90 ? -1.187 -2.519 -12.563 1.00 87.19 90 THR A CA 1
ATOM 679 C C . THR A 1 90 ? 0.014 -2.140 -11.695 1.00 87.19 90 THR A C 1
ATOM 681 O O . THR A 1 90 ? 1.029 -2.825 -11.717 1.00 87.19 90 THR A O 1
ATOM 684 N N . GLY A 1 91 ? -0.038 -1.016 -10.978 1.00 89.81 91 GLY A N 1
ATOM 685 C CA . GLY A 1 91 ? 1.129 -0.447 -10.313 1.00 89.81 91 GLY A CA 1
ATOM 686 C C . GLY A 1 91 ? 1.503 -1.191 -9.035 1.00 89.81 91 GLY A C 1
ATOM 687 O O . GLY A 1 91 ? 0.749 -1.182 -8.060 1.00 89.81 91 GLY A O 1
ATOM 688 N N . ALA A 1 92 ? 2.714 -1.751 -8.992 1.00 88.81 92 ALA A N 1
ATOM 689 C CA . ALA A 1 92 ? 3.232 -2.474 -7.830 1.00 88.81 92 ALA A CA 1
ATOM 690 C C . ALA A 1 92 ? 3.234 -1.636 -6.535 1.00 88.81 92 ALA A C 1
ATOM 692 O O . ALA A 1 92 ? 3.053 -2.198 -5.454 1.00 88.81 92 ALA A O 1
ATOM 693 N N . PHE A 1 93 ? 3.335 -0.307 -6.643 1.00 89.88 93 PHE A N 1
ATOM 694 C CA . PHE A 1 93 ? 3.357 0.638 -5.522 1.00 89.88 93 PHE A CA 1
ATOM 695 C C . PHE A 1 93 ? 2.015 1.348 -5.287 1.00 89.88 93 PHE A C 1
ATOM 697 O O . PHE A 1 93 ? 1.949 2.3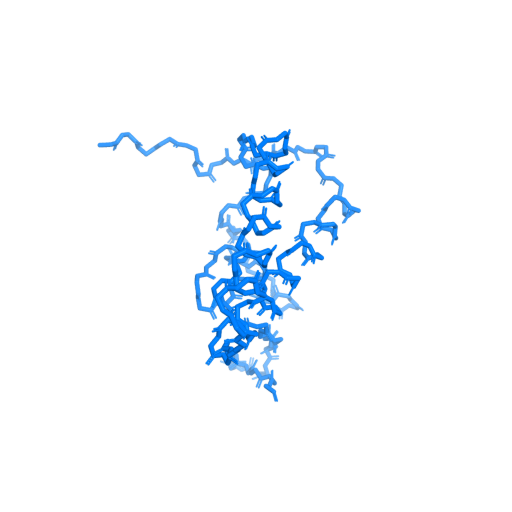09 -4.520 1.00 89.88 93 PHE A O 1
ATOM 704 N N . ASN A 1 94 ? 0.931 0.886 -5.921 1.00 91.44 94 ASN A N 1
ATOM 705 C CA . ASN A 1 94 ? -0.423 1.344 -5.630 1.00 91.44 94 ASN A CA 1
ATOM 706 C C . ASN A 1 94 ? -1.187 0.277 -4.820 1.00 91.44 94 ASN A C 1
ATOM 708 O O . ASN A 1 94 ? -1.434 -0.811 -5.344 1.00 91.44 94 ASN A O 1
ATOM 712 N N . PRO A 1 95 ? -1.605 0.561 -3.571 1.00 92.50 95 PRO A N 1
ATOM 713 C CA . PRO A 1 95 ? -2.303 -0.416 -2.730 1.00 92.50 95 PRO A CA 1
ATOM 714 C C . PRO A 1 95 ? -3.722 -0.756 -3.214 1.00 92.50 95 PRO A C 1
ATOM 716 O O . PRO A 1 95 ? -4.301 -1.724 -2.733 1.00 92.50 95 PRO A O 1
ATOM 719 N N . VAL A 1 96 ? -4.282 0.010 -4.157 1.00 92.75 96 VAL A N 1
ATOM 720 C CA . VAL A 1 96 ? -5.562 -0.301 -4.820 1.00 92.75 96 VAL A CA 1
ATOM 721 C C . VAL A 1 96 ? -5.371 -1.298 -5.963 1.00 92.75 96 VAL A C 1
ATOM 723 O O . VAL A 1 96 ? -6.280 -2.072 -6.256 1.00 92.75 96 VAL A O 1
ATOM 726 N N . ALA A 1 97 ? -4.198 -1.297 -6.601 1.00 91.38 97 ALA A N 1
ATOM 727 C CA . ALA A 1 97 ? -3.925 -2.202 -7.705 1.00 91.38 97 ALA A CA 1
ATOM 728 C C . ALA A 1 97 ? -3.779 -3.648 -7.203 1.00 91.38 97 ALA A C 1
ATOM 730 O O . ALA A 1 97 ? -3.131 -3.869 -6.169 1.00 91.38 97 ALA A O 1
ATOM 731 N N . PRO A 1 98 ? -4.324 -4.642 -7.928 1.00 85.94 98 PRO A N 1
ATOM 732 C CA . PRO A 1 98 ? -3.997 -6.041 -7.689 1.00 85.94 98 PRO A CA 1
ATOM 733 C C . PRO A 1 98 ? -2.490 -6.274 -7.862 1.00 85.94 98 PRO A C 1
ATOM 735 O O . PRO A 1 98 ? -1.822 -5.580 -8.629 1.00 85.94 98 PRO A O 1
ATOM 738 N N . ASN A 1 99 ? -1.951 -7.258 -7.142 1.00 84.94 99 ASN A N 1
ATOM 739 C CA . ASN A 1 99 ? -0.561 -7.672 -7.315 1.00 84.94 99 ASN A CA 1
ATOM 740 C C . ASN A 1 99 ? -0.444 -8.534 -8.581 1.00 84.94 99 ASN A C 1
ATOM 742 O O . ASN A 1 99 ? -0.523 -9.756 -8.500 1.00 84.94 99 ASN A O 1
ATOM 746 N N . LEU A 1 100 ? -0.345 -7.884 -9.741 1.00 84.56 100 LEU A N 1
ATOM 747 C CA . LEU A 1 100 ? -0.206 -8.546 -11.036 1.00 84.56 100 LEU A CA 1
ATOM 748 C C . LEU A 1 100 ? 1.273 -8.764 -11.346 1.00 84.56 100 LEU A C 1
ATOM 750 O O . LEU A 1 100 ? 2.041 -7.806 -11.357 1.00 84.56 100 LEU A 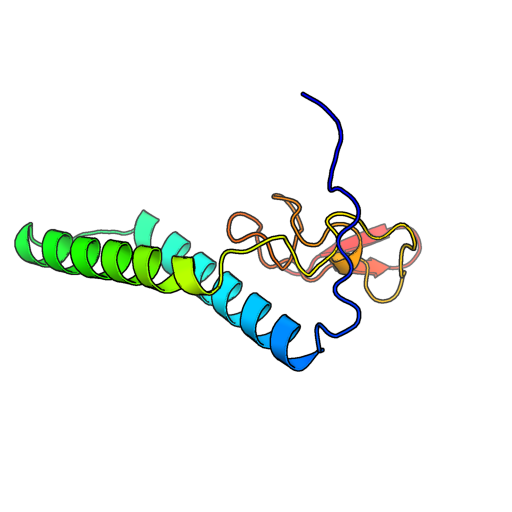O 1
ATOM 754 N N . ASP A 1 101 ? 1.648 -10.005 -11.646 1.00 85.69 101 ASP A N 1
ATOM 755 C CA . ASP A 1 101 ? 2.931 -10.310 -12.279 1.00 85.69 101 ASP A CA 1
ATOM 756 C C . ASP A 1 101 ? 2.723 -10.339 -13.796 1.00 85.69 101 ASP A C 1
ATOM 758 O O . ASP A 1 101 ? 2.215 -11.316 -14.355 1.00 85.69 101 ASP A O 1
ATOM 762 N N . MET A 1 102 ? 3.016 -9.216 -14.457 1.00 87.25 102 MET A N 1
ATOM 763 C CA . MET A 1 102 ? 2.910 -9.110 -15.910 1.00 87.25 102 MET A CA 1
ATOM 764 C C . MET A 1 102 ? 4.201 -9.574 -16.592 1.00 87.25 102 MET A C 1
ATOM 766 O O . MET A 1 102 ? 5.296 -9.176 -16.196 1.00 87.25 102 MET A O 1
ATOM 770 N N . LYS A 1 103 ? 4.066 -10.349 -17.672 1.00 88.88 103 LYS A N 1
ATOM 771 C CA . LYS A 1 103 ? 5.172 -10.820 -18.524 1.00 88.88 103 LYS A CA 1
ATOM 772 C C . LYS A 1 103 ? 4.831 -10.611 -19.995 1.00 88.88 103 LYS A C 1
ATOM 774 O O . LYS A 1 103 ? 3.658 -10.555 -20.365 1.00 88.88 103 LYS A O 1
ATOM 779 N N . VAL A 1 104 ? 5.849 -10.494 -20.844 1.00 89.00 104 VAL A N 1
ATOM 780 C CA . VAL A 1 104 ? 5.664 -10.397 -22.298 1.00 89.00 104 VAL A CA 1
ATOM 781 C C . VAL A 1 104 ? 5.880 -11.768 -22.937 1.00 89.00 104 VAL A C 1
ATOM 783 O O . VAL A 1 104 ? 6.974 -12.324 -22.882 1.00 89.00 104 VAL A O 1
ATOM 786 N N . GLU A 1 105 ? 4.838 -12.300 -23.575 1.00 90.06 105 GLU A N 1
ATOM 787 C CA . GLU A 1 105 ? 4.872 -13.538 -24.357 1.00 90.06 105 GLU A CA 1
ATOM 788 C C . GLU A 1 105 ? 4.620 -13.225 -25.838 1.00 90.06 105 GLU A C 1
ATOM 790 O O . GLU A 1 105 ? 3.491 -12.970 -26.271 1.00 90.06 105 GLU A O 1
ATOM 795 N N . GLY A 1 106 ? 5.690 -13.223 -26.638 1.00 88.12 106 GLY A N 1
ATOM 796 C CA . GLY A 1 106 ? 5.627 -12.795 -28.036 1.00 88.12 106 GLY A CA 1
ATOM 797 C C . GLY A 1 106 ? 5.223 -11.323 -28.144 1.00 88.12 106 GLY A C 1
ATOM 798 O O . GLY A 1 106 ? 5.945 -10.447 -27.684 1.00 88.12 106 GLY A O 1
ATOM 799 N N . GLU A 1 107 ? 4.061 -11.054 -28.741 1.00 87.12 107 GLU A N 1
ATOM 800 C CA . GLU A 1 107 ? 3.501 -9.700 -28.900 1.00 87.12 107 GLU A CA 1
ATOM 801 C C . GLU A 1 107 ? 2.402 -9.381 -27.869 1.00 87.12 107 GLU A C 1
ATOM 803 O O . GLU A 1 107 ? 1.614 -8.451 -28.049 1.00 87.12 107 GLU A O 1
ATOM 808 N N . ARG A 1 108 ? 2.286 -10.184 -26.804 1.00 87.81 108 ARG A N 1
ATOM 809 C CA . ARG A 1 108 ? 1.216 -10.060 -25.809 1.00 87.81 108 ARG A CA 1
ATOM 810 C C . ARG A 1 108 ? 1.773 -9.807 -24.422 1.00 87.81 108 ARG A C 1
ATOM 812 O O . ARG A 1 108 ? 2.769 -10.403 -24.029 1.00 87.81 108 ARG A O 1
ATOM 819 N N . LEU A 1 109 ? 1.065 -8.972 -23.670 1.00 85.88 109 LEU A N 1
ATOM 820 C CA . LEU A 1 109 ? 1.223 -8.873 -22.227 1.00 85.88 109 LEU A CA 1
ATOM 821 C C . LEU A 1 109 ? 0.289 -9.900 -21.579 1.00 85.88 109 LEU A C 1
ATOM 823 O O . LEU A 1 109 ? -0.920 -9.871 -21.820 1.00 85.88 109 LEU A O 1
ATOM 827 N N . VAL A 1 110 ? 0.850 -10.814 -20.795 1.00 89.81 110 VAL A N 1
ATOM 828 C CA . VAL A 1 110 ? 0.115 -11.836 -20.041 1.00 89.81 110 VAL A CA 1
ATOM 829 C C . VAL A 1 110 ? 0.271 -11.584 -18.546 1.00 89.81 110 VAL A C 1
ATOM 831 O O . VAL A 1 110 ? 1.250 -10.972 -18.120 1.00 89.81 110 VAL A O 1
ATOM 834 N N . THR A 1 111 ? -0.699 -12.033 -17.752 1.00 85.94 111 THR A N 1
ATOM 835 C CA . THR A 1 111 ? -0.652 -11.943 -16.287 1.00 85.94 111 THR A CA 1
ATOM 836 C C . THR A 1 111 ? -0.958 -13.308 -15.691 1.00 85.94 111 THR A C 1
ATOM 838 O O . THR A 1 111 ? -1.827 -14.024 -16.192 1.00 85.94 111 THR A O 1
ATOM 841 N N . GLU A 1 112 ? -0.295 -13.639 -14.592 1.00 73.75 112 GLU A N 1
ATOM 842 C CA . GLU A 1 112 ? -0.670 -14.759 -13.726 1.00 73.75 112 GLU A CA 1
ATOM 843 C C . GLU A 1 112 ? -1.418 -14.182 -12.507 1.00 73.75 112 GLU A C 1
ATOM 845 O O . GLU A 1 112 ? -0.975 -13.185 -11.930 1.00 73.75 112 GLU A O 1
ATOM 850 N N . LEU A 1 113 ? -2.591 -14.739 -12.176 1.00 59.12 113 LEU A N 1
ATOM 851 C CA . LEU A 1 113 ? -3.423 -14.363 -11.019 1.00 59.12 113 LEU A CA 1
ATOM 852 C C . LEU A 1 113 ? -3.461 -15.497 -9.995 1.00 59.12 113 LEU A C 1
ATOM 854 O O . LEU A 1 113 ? -3.625 -16.659 -10.434 1.00 59.12 113 LEU A O 1
#

Radius of gyration: 17.19 Å; Cα contacts (8 Å, |Δi|>4): 112; chains: 1; bounding box: 38×38×50 Å

Nearest PDB structures (foldseek):
  7y6b-assembly2_D  TM=6.252E-01  e=5.478E+00  Edwardsiella piscicida